Protein AF-B4W309-F1 (afdb_monomer)

Structure (mmCIF, N/CA/C/O backbone):
data_AF-B4W309-F1
#
_entry.id   AF-B4W309-F1
#
loop_
_atom_site.group_PDB
_atom_site.id
_atom_site.type_symbol
_atom_site.label_atom_id
_atom_site.label_alt_id
_atom_site.label_comp_id
_atom_site.label_asym_id
_atom_site.label_entity_id
_atom_site.label_seq_id
_atom_site.pdbx_PDB_ins_code
_atom_site.Cartn_x
_atom_site.Cartn_y
_atom_site.Cartn_z
_atom_site.occupancy
_atom_site.B_iso_or_equiv
_atom_site.auth_seq_id
_atom_site.auth_comp_id
_atom_site.auth_asym_id
_atom_site.auth_atom_id
_atom_site.pdbx_PDB_model_num
ATOM 1 N N . MET A 1 1 ? 7.405 -18.499 -7.113 1.00 80.50 1 MET A N 1
ATOM 2 C CA . MET A 1 1 ? 7.899 -17.265 -7.780 1.00 80.50 1 MET A CA 1
ATOM 3 C C . MET A 1 1 ? 7.033 -16.080 -7.343 1.00 80.50 1 MET A C 1
ATOM 5 O O . MET A 1 1 ? 5.920 -16.321 -6.907 1.00 80.50 1 MET A O 1
ATOM 9 N N . TYR A 1 2 ? 7.504 -14.824 -7.410 1.00 90.94 2 TYR A N 1
ATOM 10 C CA . TYR A 1 2 ? 6.725 -13.646 -6.957 1.00 90.94 2 TYR A CA 1
ATOM 11 C C . TYR A 1 2 ? 5.307 -13.605 -7.559 1.00 90.94 2 TYR A C 1
ATOM 13 O O . TYR A 1 2 ? 4.331 -13.447 -6.841 1.00 90.94 2 TYR A O 1
ATOM 21 N N . SER A 1 3 ? 5.189 -13.874 -8.860 1.00 92.94 3 SER A N 1
ATOM 22 C CA . SER A 1 3 ? 3.918 -13.920 -9.597 1.00 92.94 3 SER A CA 1
ATOM 23 C C . SER A 1 3 ? 2.913 -14.967 -9.102 1.00 92.94 3 SER A C 1
ATOM 25 O O . SER A 1 3 ? 1.733 -14.850 -9.402 1.00 92.94 3 SER A O 1
ATOM 27 N N . GLU A 1 4 ? 3.358 -15.987 -8.368 1.00 95.31 4 GLU A N 1
ATOM 28 C CA . GLU A 1 4 ? 2.501 -17.064 -7.853 1.00 95.31 4 GLU A CA 1
ATOM 29 C C . GLU A 1 4 ? 1.960 -16.753 -6.451 1.00 95.31 4 GLU A C 1
ATOM 31 O O . GLU A 1 4 ? 1.017 -17.397 -5.999 1.00 95.31 4 GLU A O 1
ATOM 36 N N . LEU A 1 5 ? 2.546 -15.778 -5.745 1.00 94.81 5 LEU A N 1
ATOM 37 C CA . LEU A 1 5 ? 2.169 -15.465 -4.366 1.00 94.81 5 LEU A CA 1
ATOM 38 C C . LEU A 1 5 ? 0.695 -15.059 -4.205 1.00 94.81 5 LEU A C 1
ATOM 40 O O . LEU A 1 5 ? 0.107 -15.502 -3.220 1.00 94.81 5 LEU A O 1
ATOM 44 N N . PRO A 1 6 ? 0.060 -14.296 -5.121 1.00 96.19 6 PRO A N 1
ATOM 45 C CA . PRO A 1 6 ? -1.368 -14.001 -5.007 1.00 96.19 6 PRO A CA 1
ATOM 46 C C . PRO A 1 6 ? -2.245 -15.260 -5.019 1.00 96.19 6 PRO A C 1
ATOM 48 O O . PRO A 1 6 ? -3.165 -15.375 -4.210 1.00 96.19 6 PRO A O 1
ATOM 51 N N . GLU A 1 7 ? -1.926 -16.232 -5.877 1.00 96.62 7 GLU A N 1
ATOM 52 C CA . GLU A 1 7 ? -2.657 -17.503 -5.951 1.00 96.62 7 GLU A CA 1
ATOM 53 C C . GLU A 1 7 ? -2.430 -18.355 -4.701 1.00 96.62 7 GLU A C 1
ATOM 55 O O . GLU A 1 7 ? -3.371 -18.924 -4.153 1.00 96.62 7 GLU A O 1
ATOM 60 N N . VAL A 1 8 ? -1.194 -18.401 -4.193 1.00 96.50 8 VAL A N 1
ATOM 61 C CA . VAL A 1 8 ? -0.875 -19.108 -2.942 1.00 96.50 8 VAL A CA 1
ATOM 62 C C . VAL A 1 8 ? -1.594 -18.470 -1.751 1.00 96.50 8 VAL A C 1
ATOM 64 O O . VAL A 1 8 ? -2.136 -19.188 -0.907 1.00 96.50 8 VAL A O 1
ATOM 67 N N . LEU A 1 9 ? -1.638 -17.137 -1.679 1.00 94.56 9 LEU A N 1
ATOM 68 C CA . LEU A 1 9 ? -2.350 -16.403 -0.633 1.00 94.56 9 LEU A CA 1
ATOM 69 C C . LEU A 1 9 ? -3.845 -16.731 -0.662 1.00 94.56 9 LEU A C 1
ATOM 71 O O . LEU A 1 9 ? -4.422 -17.066 0.374 1.00 94.56 9 LEU A O 1
ATOM 75 N N . TRP A 1 10 ? -4.449 -16.720 -1.851 1.00 96.25 10 TRP A N 1
ATOM 76 C CA . TRP A 1 10 ? -5.853 -17.074 -2.021 1.00 96.25 10 TRP A CA 1
ATOM 77 C C . TRP A 1 10 ? -6.132 -18.534 -1.655 1.00 96.25 10 TRP A C 1
ATOM 79 O O . TRP A 1 10 ? -7.050 -18.804 -0.884 1.00 96.25 10 TRP A O 1
ATOM 89 N N . ALA A 1 11 ? -5.321 -19.476 -2.134 1.00 97.50 11 ALA A N 1
ATOM 90 C CA . ALA A 1 11 ? -5.507 -20.897 -1.854 1.00 97.50 11 ALA A CA 1
ATOM 91 C C . ALA A 1 11 ? -5.352 -21.245 -0.362 1.00 97.50 11 ALA A C 1
ATOM 93 O O . ALA A 1 11 ? -5.990 -22.181 0.117 1.00 97.50 11 ALA A O 1
ATOM 94 N N . SER A 1 12 ? -4.512 -20.508 0.372 1.00 96.31 12 SER A N 1
ATOM 95 C CA . SER A 1 12 ? -4.210 -20.787 1.784 1.00 96.31 12 SER A CA 1
ATOM 96 C C . SER A 1 12 ? -5.105 -20.046 2.778 1.00 96.31 12 SER A C 1
ATOM 98 O O . SER A 1 12 ? -5.363 -20.572 3.858 1.00 96.31 12 SER A O 1
ATOM 100 N N . THR A 1 13 ? -5.586 -18.848 2.435 1.00 94.88 13 THR A N 1
ATOM 101 C CA . THR A 1 13 ? -6.342 -17.988 3.367 1.00 94.88 13 THR A CA 1
ATOM 102 C C . THR A 1 13 ? -7.728 -17.598 2.857 1.00 94.88 13 THR A C 1
ATOM 104 O O . THR A 1 13 ? -8.542 -17.079 3.614 1.00 94.88 13 THR A O 1
ATOM 107 N N . GLY A 1 14 ? -8.015 -17.815 1.571 1.00 95.12 14 GLY A N 1
ATOM 108 C CA . GLY A 1 14 ? -9.206 -17.293 0.899 1.00 95.12 14 GLY A CA 1
ATOM 109 C C . GLY A 1 14 ? -9.128 -15.800 0.559 1.00 95.12 14 GLY A C 1
ATOM 110 O O . GLY A 1 14 ? -10.016 -15.294 -0.129 1.00 95.12 14 GLY A O 1
ATOM 111 N N . TYR A 1 15 ? -8.072 -15.097 0.978 1.00 95.12 15 TYR A N 1
ATOM 112 C CA . TYR A 1 15 ? -7.899 -13.670 0.732 1.00 95.12 15 TYR A CA 1
ATOM 113 C C . TYR A 1 15 ? -7.473 -13.385 -0.713 1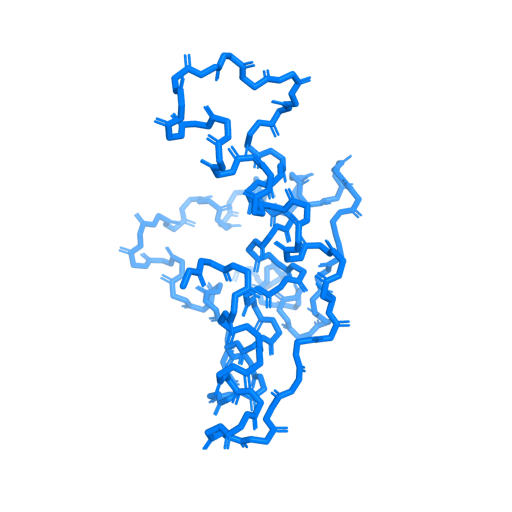.00 95.12 15 TYR A C 1
ATOM 115 O O . TYR A 1 15 ? -6.589 -14.045 -1.259 1.00 95.12 15 TYR A O 1
ATOM 123 N N . ARG A 1 16 ? -8.068 -12.357 -1.326 1.00 96.00 16 ARG A N 1
ATOM 124 C CA . ARG A 1 16 ? -7.680 -11.865 -2.654 1.00 96.00 16 ARG A CA 1
ATOM 125 C C . ARG A 1 16 ? -7.149 -10.446 -2.551 1.00 96.00 16 ARG A C 1
ATOM 127 O O . ARG A 1 16 ? -7.813 -9.577 -1.994 1.00 96.00 16 ARG A O 1
ATOM 134 N N . ILE A 1 17 ? -5.982 -10.210 -3.146 1.00 96.00 17 ILE A N 1
ATOM 135 C CA . ILE A 1 17 ? -5.407 -8.868 -3.255 1.00 96.00 17 ILE A CA 1
ATOM 136 C C . ILE A 1 17 ? -6.353 -7.998 -4.086 1.00 96.00 17 ILE A C 1
ATOM 138 O O . ILE A 1 17 ? -6.625 -8.309 -5.244 1.00 96.00 17 ILE A O 1
ATOM 142 N N . LYS A 1 18 ? -6.847 -6.911 -3.482 1.00 93.88 18 LYS A N 1
ATOM 143 C CA . LYS A 1 18 ? -7.802 -5.981 -4.105 1.00 93.88 18 LYS A CA 1
ATOM 144 C C . LYS A 1 18 ? -7.210 -5.291 -5.344 1.00 93.88 18 LYS A C 1
ATOM 146 O O . LYS A 1 18 ? -7.887 -5.198 -6.361 1.00 93.88 18 LYS A O 1
ATOM 151 N N . GLN A 1 19 ? -5.948 -4.864 -5.265 1.00 95.19 19 GLN A N 1
ATOM 152 C CA . GLN A 1 19 ? -5.220 -4.146 -6.323 1.00 95.19 19 GLN A CA 1
ATOM 153 C C . GLN A 1 19 ? -4.151 -5.053 -6.957 1.00 95.19 19 GLN A C 1
ATOM 155 O O . GLN A 1 19 ? -2.944 -4.866 -6.789 1.00 95.19 19 GLN A O 1
ATOM 160 N N . LEU A 1 20 ? -4.600 -6.136 -7.601 1.00 95.81 20 LEU A N 1
ATOM 161 C CA . LEU A 1 20 ? -3.710 -7.166 -8.155 1.00 95.81 20 LEU A CA 1
ATOM 162 C C . LEU A 1 20 ? -2.844 -6.646 -9.315 1.00 95.81 20 LEU A C 1
ATOM 164 O O . LEU A 1 20 ? -1.709 -7.086 -9.479 1.00 95.81 20 LEU A O 1
ATOM 168 N N . ASP A 1 21 ? -3.361 -5.709 -10.101 1.00 95.12 21 ASP A N 1
ATOM 169 C CA . ASP A 1 21 ? -2.630 -4.994 -11.148 1.00 95.12 21 ASP A CA 1
ATOM 170 C C . ASP A 1 21 ? -1.425 -4.240 -10.566 1.00 95.12 21 ASP A C 1
ATOM 172 O O . ASP A 1 21 ? -0.300 -4.445 -11.020 1.00 95.12 21 ASP A O 1
ATOM 176 N N . LYS A 1 22 ? -1.623 -3.487 -9.477 1.00 95.00 22 LYS A N 1
ATOM 177 C CA . LYS A 1 22 ? -0.549 -2.776 -8.760 1.00 95.00 22 LYS A CA 1
ATOM 178 C C . LYS A 1 22 ? 0.502 -3.728 -8.197 1.00 95.00 22 LYS A C 1
ATOM 180 O O . LYS A 1 22 ? 1.702 -3.464 -8.269 1.00 95.00 22 LYS A O 1
ATOM 185 N N . TYR A 1 23 ? 0.067 -4.882 -7.689 1.00 96.62 23 TYR A N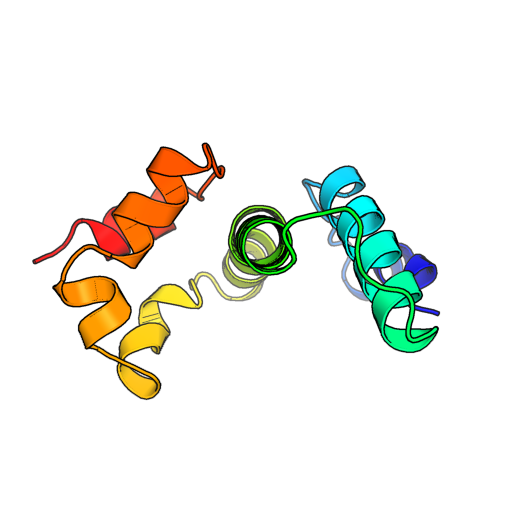 1
ATOM 186 C CA . TYR A 1 23 ? 0.980 -5.944 -7.266 1.00 96.62 23 TYR A CA 1
ATOM 187 C C . TYR A 1 23 ? 1.849 -6.445 -8.434 1.00 96.62 23 TYR A C 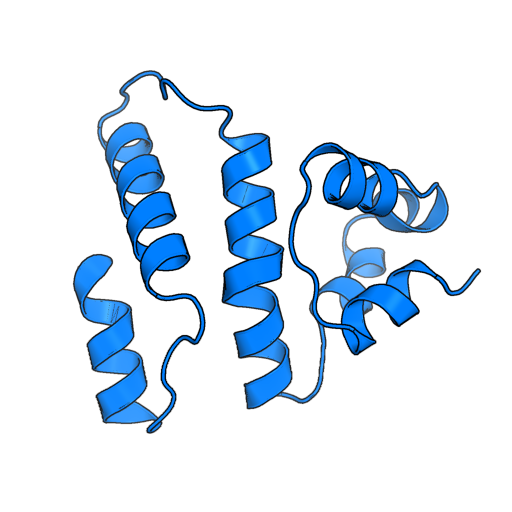1
ATOM 189 O O . TYR A 1 23 ? 3.061 -6.615 -8.298 1.00 96.62 23 TYR A O 1
ATOM 197 N N . GLN A 1 24 ? 1.248 -6.670 -9.604 1.00 94.75 24 GLN A N 1
ATOM 198 C CA . GLN A 1 24 ? 1.967 -7.136 -10.790 1.00 94.75 24 GLN A CA 1
ATOM 199 C C . GLN A 1 24 ? 2.934 -6.078 -11.340 1.00 94.75 24 GLN A C 1
ATOM 201 O O . GLN A 1 24 ? 4.061 -6.433 -11.694 1.00 94.75 24 GLN A O 1
ATOM 206 N N . GLU A 1 25 ? 2.531 -4.805 -11.372 1.00 92.25 25 GLU A N 1
ATOM 207 C CA . GLU A 1 25 ? 3.375 -3.662 -11.754 1.00 92.25 25 GLU A CA 1
ATOM 208 C C . GLU A 1 25 ? 4.638 -3.598 -10.880 1.00 92.25 25 GLU A C 1
ATOM 210 O O . GLU A 1 25 ? 5.758 -3.594 -11.399 1.00 92.25 25 GLU A O 1
ATOM 215 N N . PHE A 1 26 ? 4.488 -3.691 -9.554 1.00 93.88 26 PHE A N 1
ATOM 216 C CA . PHE A 1 26 ? 5.634 -3.727 -8.641 1.00 93.88 26 PHE A CA 1
ATOM 217 C C . PHE A 1 26 ? 6.533 -4.955 -8.865 1.00 93.88 26 PHE A C 1
ATOM 219 O O . PHE A 1 26 ? 7.762 -4.875 -8.779 1.00 93.88 26 PHE A O 1
ATOM 226 N N . GLY A 1 27 ? 5.949 -6.100 -9.228 1.00 92.88 27 GLY A N 1
ATOM 227 C CA . GLY A 1 27 ? 6.700 -7.291 -9.628 1.00 92.88 27 GLY A CA 1
ATOM 228 C C . GLY A 1 27 ? 7.639 -7.055 -10.815 1.00 92.88 27 GLY A C 1
ATOM 229 O O . GLY A 1 27 ? 8.742 -7.609 -10.842 1.00 92.88 27 GLY A O 1
ATOM 230 N N . GLN A 1 28 ? 7.250 -6.210 -11.774 1.00 89.69 28 GLN A N 1
ATOM 231 C CA . GLN A 1 28 ? 8.103 -5.836 -12.906 1.00 89.69 28 GLN A CA 1
ATOM 232 C C . GLN A 1 28 ? 9.292 -4.989 -12.444 1.00 89.69 28 GLN A C 1
ATOM 234 O O . GLN A 1 28 ? 10.432 -5.303 -12.798 1.00 89.69 28 GLN A O 1
ATOM 239 N N . LEU A 1 29 ? 9.051 -3.989 -11.587 1.00 90.31 29 LEU A N 1
ATOM 240 C CA . LEU A 1 29 ? 10.108 -3.180 -10.972 1.00 90.31 29 LEU A CA 1
ATOM 241 C C . LEU A 1 29 ? 11.098 -4.057 -10.192 1.00 90.31 29 LEU A C 1
ATOM 243 O O . LEU A 1 29 ? 12.311 -3.960 -10.391 1.00 90.31 29 LEU A O 1
ATOM 247 N N . ARG A 1 30 ? 10.592 -4.978 -9.360 1.00 90.12 30 ARG A N 1
ATOM 248 C CA . ARG A 1 30 ? 11.415 -5.950 -8.626 1.00 90.12 30 ARG A CA 1
ATOM 249 C C . ARG A 1 30 ? 12.304 -6.755 -9.574 1.00 90.12 30 ARG A C 1
ATOM 251 O O . ARG A 1 30 ? 13.486 -6.946 -9.291 1.00 90.12 30 ARG A O 1
ATOM 258 N N . ASN A 1 31 ? 11.750 -7.246 -10.682 1.00 89.50 31 ASN A N 1
ATOM 259 C CA . ASN A 1 31 ? 12.510 -8.030 -11.653 1.00 89.50 31 ASN A CA 1
ATOM 260 C C . ASN A 1 31 ? 13.630 -7.198 -12.292 1.00 89.50 31 ASN A C 1
ATOM 262 O O . ASN A 1 31 ? 14.749 -7.693 -12.408 1.00 89.50 31 ASN A O 1
ATOM 266 N N . MET A 1 32 ? 13.374 -5.934 -12.639 1.00 87.25 32 MET A N 1
ATOM 267 C CA . MET A 1 32 ? 14.408 -5.035 -13.166 1.00 87.25 32 MET A CA 1
ATOM 268 C C . MET A 1 32 ? 15.560 -4.835 -12.176 1.00 87.25 32 MET A C 1
ATOM 270 O O . MET A 1 32 ? 16.719 -4.973 -12.567 1.00 87.25 32 MET A O 1
ATOM 274 N N . ILE A 1 33 ? 15.247 -4.588 -10.898 1.00 85.19 33 ILE A N 1
ATOM 275 C CA . ILE A 1 33 ? 16.249 -4.428 -9.831 1.00 85.19 33 ILE A CA 1
ATOM 276 C C . ILE A 1 33 ? 17.100 -5.696 -9.690 1.00 85.19 33 ILE A C 1
ATOM 278 O O . ILE A 1 33 ? 18.326 -5.617 -9.659 1.00 85.19 33 ILE A O 1
ATOM 282 N N . VAL A 1 34 ? 16.468 -6.876 -9.649 1.00 82.81 34 VAL A N 1
ATOM 283 C CA . VAL A 1 34 ? 17.170 -8.171 -9.548 1.00 82.81 34 VAL A CA 1
ATOM 284 C C . VAL A 1 34 ? 18.092 -8.414 -10.745 1.00 82.81 34 VAL A C 1
ATOM 286 O O . VAL A 1 34 ? 19.162 -9.000 -10.591 1.00 82.81 34 VAL A O 1
ATOM 289 N N . HIS A 1 35 ? 17.703 -7.948 -11.930 1.00 84.12 35 HIS A N 1
ATOM 290 C CA . HIS A 1 35 ? 18.520 -8.028 -13.138 1.00 84.12 35 HIS A CA 1
ATOM 291 C C . HIS A 1 35 ? 19.504 -6.855 -13.299 1.00 84.12 35 HIS A C 1
ATOM 293 O O . HIS A 1 35 ? 20.103 -6.722 -14.364 1.00 84.12 35 HIS A O 1
ATOM 299 N N . PHE A 1 36 ? 19.697 -6.032 -12.258 1.00 81.81 36 PHE A N 1
ATOM 300 C CA . PHE A 1 36 ? 20.582 -4.859 -12.251 1.00 81.81 36 PHE A CA 1
ATOM 301 C C . PHE A 1 36 ? 20.336 -3.890 -13.420 1.00 81.81 36 PHE A C 1
ATOM 303 O O . PHE A 1 36 ? 21.245 -3.194 -13.874 1.00 81.81 36 PHE A O 1
ATOM 310 N N . ALA A 1 37 ? 19.100 -3.835 -13.915 1.00 80.00 37 ALA A N 1
ATOM 311 C CA . ALA A 1 37 ? 18.691 -2.854 -14.905 1.00 80.00 37 ALA A CA 1
ATOM 312 C C . ALA A 1 37 ? 18.372 -1.531 -14.202 1.00 80.00 37 ALA A C 1
ATOM 314 O O . ALA A 1 37 ? 17.728 -1.525 -13.151 1.00 80.00 37 ALA A O 1
ATOM 315 N N . ALA A 1 38 ? 18.787 -0.406 -14.791 1.00 76.06 38 ALA A N 1
ATOM 316 C CA . ALA A 1 38 ? 18.344 0.900 -14.320 1.00 76.06 38 ALA A CA 1
ATOM 317 C C . ALA A 1 38 ? 16.814 0.982 -14.487 1.00 76.06 38 ALA A C 1
ATOM 319 O O . ALA A 1 38 ? 16.327 0.824 -15.614 1.00 76.06 38 ALA A O 1
ATOM 320 N N . PRO A 1 39 ? 16.042 1.174 -13.403 1.00 72.50 39 PRO A N 1
ATOM 321 C CA . PRO A 1 39 ? 14.602 1.314 -13.521 1.00 72.50 39 PRO A CA 1
ATOM 322 C C . PRO A 1 39 ? 14.285 2.555 -14.358 1.00 72.50 39 PRO A C 1
ATOM 324 O O . PRO A 1 39 ? 14.834 3.630 -14.132 1.00 72.50 39 PRO A O 1
ATOM 327 N N . ALA A 1 40 ? 13.394 2.402 -15.338 1.00 74.62 40 ALA A N 1
ATOM 328 C CA . ALA A 1 40 ? 12.890 3.518 -16.143 1.00 74.62 40 ALA A CA 1
ATOM 329 C C . ALA A 1 40 ? 11.836 4.354 -15.388 1.00 74.62 40 ALA A C 1
ATOM 331 O O . ALA A 1 40 ? 11.300 5.318 -15.929 1.00 74.62 40 ALA A O 1
ATOM 332 N N . PHE A 1 41 ? 11.526 3.956 -14.155 1.00 76.62 41 PHE A N 1
ATOM 333 C CA . PHE A 1 41 ? 10.478 4.497 -13.302 1.00 76.62 41 PHE A CA 1
ATOM 334 C C . PHE A 1 41 ? 11.103 4.997 -12.002 1.00 76.62 41 PHE A C 1
ATOM 336 O O . PHE A 1 41 ? 12.142 4.487 -11.573 1.00 76.62 41 PHE A O 1
ATOM 343 N N . ASP A 1 42 ? 10.449 5.954 -11.348 1.00 87.81 42 ASP A N 1
ATOM 344 C CA . ASP A 1 42 ? 10.836 6.343 -9.998 1.00 87.81 42 ASP A CA 1
ATOM 345 C C . ASP A 1 42 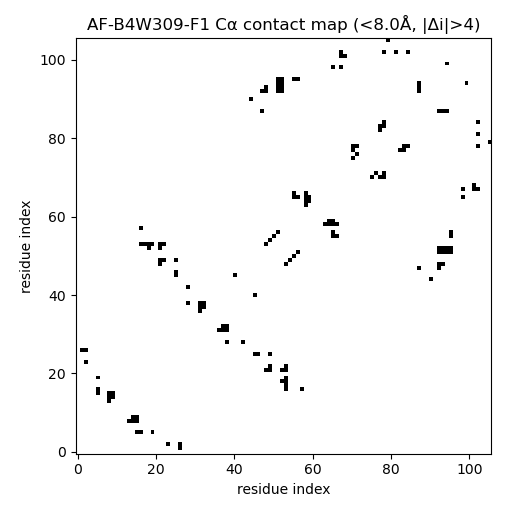? 10.488 5.221 -9.013 1.00 87.81 42 ASP A C 1
ATOM 347 O O . ASP A 1 42 ? 9.333 5.022 -8.633 1.00 87.81 42 ASP A O 1
ATOM 351 N N . ALA A 1 43 ? 11.515 4.481 -8.597 1.00 87.94 43 ALA A N 1
ATOM 352 C CA . ALA A 1 43 ? 11.376 3.374 -7.663 1.00 87.94 43 ALA A CA 1
ATOM 353 C C . ALA A 1 43 ? 10.777 3.813 -6.318 1.00 87.94 43 ALA A C 1
ATOM 355 O O . ALA A 1 43 ? 10.118 3.005 -5.666 1.00 87.94 43 ALA A O 1
ATOM 356 N N . SER A 1 44 ? 10.978 5.070 -5.912 1.00 89.19 44 SER A N 1
ATOM 357 C CA . SER A 1 44 ? 10.455 5.600 -4.649 1.00 89.19 44 SER A CA 1
ATOM 358 C C . SER A 1 44 ? 8.933 5.696 -4.710 1.00 89.19 44 SER A C 1
ATOM 360 O O . SER A 1 44 ? 8.246 5.108 -3.874 1.00 89.19 44 SER A O 1
ATOM 362 N N . THR A 1 45 ? 8.412 6.343 -5.757 1.00 92.06 45 THR A N 1
ATOM 363 C CA . THR A 1 45 ? 6.971 6.448 -6.020 1.00 92.06 45 THR A CA 1
ATOM 364 C C . THR A 1 45 ? 6.307 5.077 -6.142 1.00 92.06 45 THR A C 1
ATOM 366 O O . THR A 1 45 ? 5.289 4.812 -5.506 1.00 92.06 45 THR A O 1
ATOM 369 N N . GLU A 1 46 ? 6.893 4.162 -6.916 1.00 93.00 46 GLU A N 1
ATOM 370 C CA . GLU A 1 46 ? 6.315 2.824 -7.108 1.00 93.00 46 GLU A CA 1
ATOM 371 C C . GLU A 1 46 ? 6.348 1.974 -5.830 1.00 93.00 46 GLU A C 1
ATOM 373 O O . GLU A 1 46 ? 5.442 1.177 -5.579 1.00 93.00 46 GLU A O 1
ATOM 378 N N . THR A 1 47 ? 7.352 2.176 -4.975 1.00 92.44 47 THR A N 1
ATOM 379 C CA . THR A 1 47 ? 7.404 1.531 -3.658 1.00 92.44 47 THR A CA 1
ATOM 380 C C . THR A 1 47 ? 6.327 2.079 -2.727 1.00 92.44 47 THR A C 1
ATOM 382 O O . THR A 1 47 ? 5.669 1.291 -2.048 1.00 92.44 47 THR A O 1
ATOM 385 N N . LEU A 1 48 ? 6.099 3.397 -2.717 1.00 93.81 48 LEU A N 1
ATOM 386 C CA . LEU A 1 48 ? 5.029 4.007 -1.923 1.00 93.81 48 LEU A CA 1
ATOM 387 C C . LEU A 1 48 ? 3.646 3.543 -2.389 1.00 93.81 48 LEU A C 1
ATOM 389 O O . LEU A 1 48 ? 2.840 3.135 -1.554 1.00 93.81 48 LEU A O 1
ATOM 393 N N . LYS A 1 49 ? 3.389 3.508 -3.703 1.00 95.56 49 LYS A N 1
ATOM 394 C CA . LYS A 1 49 ? 2.149 2.938 -4.256 1.00 95.56 49 LYS A CA 1
ATOM 395 C C . LYS A 1 49 ? 1.949 1.510 -3.779 1.00 95.56 49 LYS A C 1
ATOM 397 O O . LYS A 1 49 ? 0.913 1.191 -3.214 1.00 95.56 49 LYS A O 1
ATOM 402 N N . PHE A 1 50 ? 2.956 0.652 -3.934 1.00 96.25 50 PHE A N 1
ATOM 403 C CA . PHE A 1 50 ? 2.848 -0.733 -3.486 1.00 96.25 50 PHE A CA 1
ATOM 404 C C . PHE A 1 50 ? 2.577 -0.840 -1.977 1.00 96.25 50 PHE A C 1
ATOM 406 O O . PHE A 1 50 ? 1.725 -1.624 -1.556 1.00 96.25 50 PHE A O 1
ATOM 413 N N . ALA A 1 51 ? 3.250 -0.031 -1.157 1.00 95.12 51 ALA A N 1
ATOM 414 C CA . ALA A 1 51 ? 3.030 -0.017 0.282 1.00 95.12 51 ALA A CA 1
ATOM 415 C C . ALA A 1 51 ? 1.577 0.345 0.632 1.00 95.12 51 ALA A C 1
ATOM 417 O O . ALA A 1 51 ? 0.916 -0.420 1.328 1.00 95.12 51 ALA A O 1
ATOM 418 N N . PHE A 1 52 ? 1.047 1.456 0.122 1.00 95.81 52 PHE A N 1
ATOM 419 C CA . PHE A 1 52 ? -0.259 1.972 0.553 1.00 95.81 52 PHE A CA 1
ATOM 420 C C . PHE A 1 52 ? -1.459 1.408 -0.213 1.00 95.81 52 PHE A C 1
ATOM 422 O O . PHE A 1 52 ? -2.541 1.280 0.355 1.00 95.81 52 PHE A O 1
ATOM 429 N N . GLU A 1 53 ? -1.282 1.021 -1.474 1.00 96.69 53 GLU A N 1
ATOM 430 C CA . GLU A 1 53 ? -2.366 0.505 -2.316 1.00 96.69 53 GLU A CA 1
ATOM 431 C C . GLU A 1 53 ? -2.482 -1.023 -2.240 1.00 96.69 53 GLU A C 1
ATOM 433 O O . GLU A 1 53 ? -3.565 -1.585 -2.429 1.00 96.69 53 GLU A O 1
ATOM 438 N N . VAL A 1 54 ? -1.385 -1.720 -1.926 1.00 96.62 54 VAL A N 1
ATOM 439 C CA . VAL A 1 54 ? -1.361 -3.187 -1.888 1.00 96.62 54 VAL A CA 1
ATOM 440 C C . VAL A 1 54 ? -1.138 -3.719 -0.481 1.00 96.62 54 VAL A C 1
ATOM 442 O O . VAL A 1 54 ? -1.945 -4.523 -0.022 1.00 96.62 54 VAL A O 1
ATOM 445 N N . LEU A 1 55 ? -0.070 -3.307 0.208 1.00 95.56 55 LEU A N 1
ATOM 446 C CA . LEU A 1 55 ? 0.278 -3.897 1.504 1.00 95.56 55 LEU A CA 1
ATOM 447 C C . LEU A 1 55 ? -0.617 -3.409 2.642 1.00 95.56 55 LEU A C 1
ATOM 449 O O . LEU A 1 55 ? -1.111 -4.242 3.395 1.00 95.56 55 LEU A O 1
ATOM 453 N N . ASP A 1 56 ? -0.856 -2.103 2.761 1.00 95.75 56 ASP A N 1
ATOM 454 C CA . ASP A 1 56 ? -1.650 -1.546 3.864 1.00 95.75 56 ASP A CA 1
ATOM 455 C C . ASP A 1 56 ? -3.062 -2.150 3.927 1.00 95.75 56 ASP A C 1
ATOM 457 O O . ASP A 1 56 ? -3.462 -2.606 4.999 1.00 95.75 56 ASP A O 1
ATOM 461 N N . PRO A 1 57 ? -3.796 -2.293 2.801 1.00 95.19 57 PRO A N 1
ATOM 462 C CA . PRO A 1 57 ? -5.101 -2.941 2.823 1.00 95.19 57 PRO A CA 1
ATOM 463 C C . PRO A 1 57 ? -5.032 -4.409 3.246 1.00 95.19 57 PRO A C 1
ATOM 465 O O . PRO A 1 57 ? -5.936 -4.874 3.929 1.00 95.19 57 PRO A O 1
ATOM 468 N N . ILE A 1 58 ? -3.968 -5.138 2.879 1.00 94.56 58 ILE A N 1
ATOM 469 C CA . ILE A 1 58 ? -3.770 -6.524 3.332 1.00 94.56 58 ILE A CA 1
ATOM 470 C C . ILE A 1 58 ? -3.559 -6.553 4.843 1.00 94.56 58 ILE A C 1
ATOM 472 O O . ILE A 1 58 ? -4.185 -7.360 5.526 1.00 94.56 58 ILE A O 1
ATOM 476 N N . VAL A 1 59 ? -2.685 -5.686 5.365 1.00 94.38 59 VAL A N 1
ATOM 477 C CA . VAL A 1 59 ? -2.400 -5.634 6.803 1.00 94.38 59 VAL A CA 1
ATOM 478 C C . VAL A 1 59 ? -3.681 -5.331 7.575 1.00 94.38 59 VAL A C 1
ATOM 480 O O . VAL A 1 59 ? -4.022 -6.042 8.519 1.00 94.38 59 VAL A O 1
ATOM 483 N N . ARG A 1 60 ? -4.453 -4.355 7.102 1.00 94.19 60 ARG A N 1
ATOM 484 C CA . ARG A 1 60 ? -5.707 -3.962 7.734 1.00 94.19 60 ARG A CA 1
ATOM 485 C C . ARG A 1 60 ? -6.782 -5.035 7.645 1.00 94.19 60 ARG A C 1
ATOM 487 O O . ARG A 1 60 ? -7.434 -5.313 8.643 1.00 94.19 60 ARG A O 1
ATOM 494 N N . ASP A 1 61 ? -6.948 -5.683 6.497 1.00 93.19 61 ASP A N 1
ATOM 495 C CA . ASP A 1 61 ? -7.951 -6.740 6.344 1.00 93.19 61 ASP A CA 1
ATOM 496 C C . ASP A 1 61 ? -7.626 -7.988 7.193 1.00 93.19 61 ASP A C 1
ATOM 498 O O . ASP A 1 61 ? -8.541 -8.697 7.611 1.00 93.19 61 ASP A O 1
ATOM 502 N N . VAL A 1 62 ? -6.341 -8.274 7.445 1.00 92.75 62 VAL A N 1
ATOM 503 C CA . VAL A 1 62 ? -5.900 -9.464 8.198 1.00 92.75 62 VAL A CA 1
ATOM 504 C C . VAL A 1 62 ? -5.793 -9.202 9.702 1.00 92.75 62 VAL A C 1
ATOM 506 O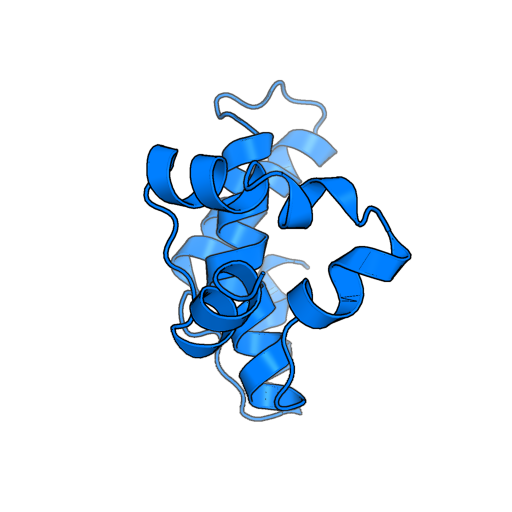 O . VAL A 1 62 ? -6.204 -10.053 10.491 1.00 92.75 62 VAL A O 1
ATOM 509 N N . TRP A 1 63 ? -5.247 -8.053 10.109 1.00 93.50 63 TRP A N 1
ATOM 510 C CA . TRP A 1 63 ? -4.962 -7.735 11.515 1.00 93.50 63 TRP A CA 1
ATOM 511 C C . TRP A 1 63 ? -5.831 -6.616 12.096 1.00 93.50 63 TRP A C 1
ATOM 513 O O . TRP A 1 63 ? -5.891 -6.476 13.312 1.00 93.50 63 TRP A O 1
ATOM 523 N N . GLY A 1 64 ? -6.546 -5.852 11.268 1.00 94.44 64 GLY A N 1
ATOM 524 C CA . GLY A 1 64 ? -7.316 -4.684 11.715 1.00 94.44 64 GLY A CA 1
ATOM 525 C C . GLY A 1 64 ? -6.467 -3.434 11.967 1.00 94.44 64 GLY A C 1
ATOM 526 O O . GLY A 1 64 ? -6.981 -2.455 12.500 1.00 94.44 64 GLY A O 1
ATOM 527 N N . GLU A 1 65 ? -5.195 -3.459 11.571 1.00 94.38 65 GLU A N 1
ATOM 528 C CA . GLU A 1 65 ? -4.177 -2.443 11.868 1.00 94.38 65 GLU A CA 1
ATOM 529 C C . GLU A 1 65 ? -3.593 -1.854 10.575 1.00 94.38 65 GLU A C 1
ATOM 531 O O . GLU A 1 65 ? -3.737 -2.423 9.493 1.00 94.38 65 GLU A O 1
ATOM 536 N N . SER A 1 66 ? -2.903 -0.719 10.669 1.00 93.00 66 SER A N 1
ATOM 537 C CA . SER A 1 66 ? -2.073 -0.199 9.573 1.00 93.00 66 SER A CA 1
ATOM 538 C C . SER A 1 66 ? -0.616 -0.165 9.985 1.00 93.00 66 SER A C 1
ATOM 540 O O . SER A 1 66 ? -0.286 0.183 11.115 1.00 93.00 66 SER A O 1
ATOM 542 N N . PHE A 1 67 ? 0.292 -0.417 9.040 1.00 89.25 67 PHE A N 1
ATOM 543 C CA . PHE A 1 67 ? 1.718 -0.245 9.324 1.00 89.25 67 PHE A CA 1
ATOM 544 C C . PHE A 1 67 ? 2.083 1.208 9.685 1.00 89.25 67 PHE A C 1
ATOM 546 O O . PHE A 1 67 ? 3.123 1.435 10.298 1.00 89.25 67 PHE A O 1
ATOM 553 N N . VAL A 1 68 ? 1.233 2.188 9.350 1.00 89.75 68 VAL A N 1
ATOM 554 C CA . VAL A 1 68 ? 1.381 3.599 9.745 1.00 89.75 68 VAL A CA 1
ATOM 555 C C . VAL A 1 68 ? 1.345 3.763 11.265 1.00 89.75 68 VAL A C 1
ATOM 557 O O . VAL A 1 68 ? 2.077 4.594 11.799 1.00 89.75 68 VAL A O 1
ATOM 560 N N . GLU A 1 69 ? 0.581 2.929 11.974 1.00 89.25 69 GLU A N 1
ATOM 561 C CA . GLU A 1 69 ? 0.508 2.918 13.446 1.00 89.25 69 GLU A CA 1
ATOM 562 C C . GLU A 1 69 ? 1.862 2.573 14.081 1.00 89.25 69 GLU A C 1
ATOM 564 O O . GLU A 1 69 ? 2.140 2.951 15.216 1.00 89.25 69 GLU A O 1
ATOM 569 N N . TYR A 1 70 ? 2.733 1.906 13.319 1.00 87.88 70 TYR A N 1
ATOM 570 C CA . TYR A 1 70 ? 4.066 1.488 13.740 1.00 87.88 70 TYR A CA 1
ATOM 571 C C . TYR A 1 70 ? 5.188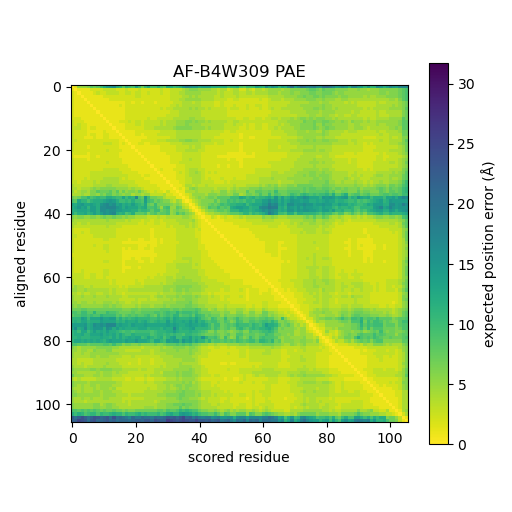 2.375 13.186 1.00 87.88 70 TYR A C 1
ATOM 573 O O . TYR A 1 70 ? 6.365 2.071 13.369 1.00 87.88 70 TYR A O 1
ATOM 581 N N . SER A 1 71 ? 4.860 3.462 12.494 1.00 83.31 71 SER A N 1
ATOM 582 C CA . SER A 1 71 ? 5.850 4.363 11.887 1.00 83.31 71 SER A 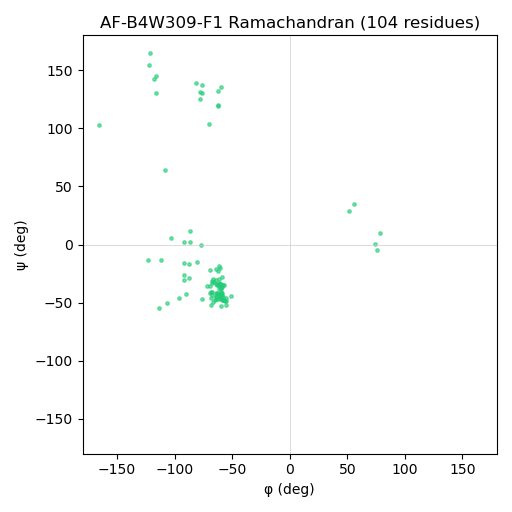CA 1
ATOM 583 C C . SER A 1 71 ? 6.817 4.979 12.902 1.00 83.31 71 SER A C 1
ATOM 585 O O . SER A 1 71 ? 8.010 5.076 12.622 1.00 83.31 71 SER A O 1
ATOM 587 N N . SER A 1 72 ? 6.338 5.299 14.106 1.00 79.56 72 SER A N 1
ATOM 588 C CA . SER A 1 72 ? 7.127 5.898 15.189 1.00 79.56 72 SER A CA 1
ATOM 589 C C . SER A 1 72 ? 8.251 4.995 15.705 1.00 79.56 72 SER A C 1
ATOM 591 O O . SER A 1 72 ? 9.230 5.491 16.256 1.00 79.56 72 SER A O 1
ATOM 593 N N . TYR A 1 73 ? 8.166 3.676 15.490 1.00 83.75 73 TYR A N 1
ATOM 594 C CA . TYR A 1 73 ? 9.267 2.756 15.794 1.00 83.75 73 TYR A CA 1
ATOM 595 C C . TYR A 1 73 ? 10.464 2.928 14.853 1.00 83.75 73 TYR A C 1
ATOM 597 O O . TYR A 1 73 ? 11.573 2.518 15.198 1.00 83.75 73 TYR A O 1
ATOM 605 N N . TRP A 1 74 ? 10.241 3.495 13.667 1.00 76.56 74 TRP A N 1
ATOM 606 C CA . TRP A 1 74 ? 11.246 3.635 12.617 1.00 76.56 74 TRP A CA 1
ATOM 607 C C . TRP A 1 74 ? 11.710 5.077 12.487 1.00 76.56 74 TRP A C 1
ATOM 609 O O . TRP A 1 74 ? 12.913 5.327 12.484 1.00 76.56 74 TRP A O 1
ATOM 619 N N . ASP A 1 75 ? 10.757 6.002 12.382 1.00 77.38 75 ASP A N 1
ATOM 620 C CA . ASP A 1 75 ? 11.013 7.428 12.237 1.00 77.38 75 ASP A CA 1
ATOM 621 C C . ASP A 1 75 ? 9.726 8.228 12.500 1.00 77.38 75 ASP A C 1
ATOM 623 O O . ASP A 1 75 ? 8.824 8.298 11.662 1.00 77.38 75 ASP A O 1
ATOM 627 N N . GLU A 1 76 ? 9.638 8.830 13.686 1.00 71.44 76 GLU A N 1
ATOM 628 C CA . GLU A 1 76 ? 8.504 9.667 14.096 1.00 71.44 76 GLU A CA 1
ATOM 629 C C . GLU A 1 76 ? 8.338 10.897 13.180 1.00 71.44 76 GLU A C 1
ATOM 631 O O . GLU A 1 76 ? 7.212 11.323 12.912 1.00 71.44 76 GLU A O 1
ATOM 636 N N . VAL A 1 77 ? 9.447 11.394 12.611 1.00 74.88 77 VAL A N 1
ATOM 637 C CA . VAL A 1 77 ? 9.499 12.618 11.795 1.00 74.88 77 VAL A CA 1
ATOM 638 C C . VAL A 1 77 ? 8.755 12.449 10.472 1.00 74.88 77 VAL A C 1
ATOM 640 O O . VAL A 1 77 ? 8.127 13.385 9.977 1.00 74.88 77 VAL A O 1
ATOM 643 N N . ILE A 1 78 ? 8.771 11.238 9.903 1.00 74.12 78 ILE A N 1
ATOM 644 C CA . ILE A 1 78 ? 8.144 10.950 8.604 1.00 74.12 78 ILE A CA 1
ATOM 645 C C . ILE A 1 78 ? 6.639 11.253 8.624 1.00 74.12 78 ILE A C 1
ATOM 647 O O . ILE A 1 78 ? 6.086 11.688 7.607 1.00 74.12 78 ILE A O 1
ATOM 651 N N . ILE A 1 79 ? 5.984 11.044 9.771 1.00 77.56 79 ILE A N 1
ATOM 652 C CA . ILE A 1 79 ? 4.556 11.324 9.946 1.00 77.56 79 ILE A CA 1
ATOM 653 C C . ILE A 1 79 ? 4.329 12.693 10.579 1.00 77.56 79 ILE A C 1
ATOM 655 O O . ILE A 1 79 ? 3.492 13.440 10.069 1.00 77.56 79 ILE A O 1
ATOM 659 N N . SER A 1 80 ? 5.069 13.041 11.640 1.00 75.19 80 SER A N 1
ATOM 660 C CA . SER A 1 80 ? 4.827 14.275 12.402 1.00 75.19 80 SER A CA 1
ATOM 661 C C . SER A 1 80 ? 4.970 15.534 11.554 1.00 75.19 80 SER A C 1
ATOM 663 O O . SER A 1 80 ? 4.194 16.476 11.704 1.00 75.19 80 SER A O 1
ATOM 665 N N . ASP A 1 81 ? 5.924 15.541 10.622 1.00 80.44 81 ASP A N 1
ATOM 666 C CA . ASP A 1 81 ? 6.221 16.718 9.804 1.00 80.44 81 ASP A CA 1
ATOM 667 C C . ASP A 1 81 ? 5.331 16.791 8.551 1.00 80.44 81 ASP A C 1
ATOM 669 O O . ASP A 1 81 ? 5.475 17.691 7.726 1.00 80.44 81 ASP A O 1
ATOM 673 N N . GLY A 1 82 ? 4.402 15.841 8.382 1.00 83.00 82 GLY A N 1
ATOM 674 C CA . GLY A 1 82 ? 3.474 15.789 7.252 1.00 83.00 82 GLY A CA 1
ATOM 675 C C . GLY A 1 82 ? 4.104 15.356 5.925 1.00 83.00 82 GLY A C 1
ATOM 676 O O . GLY A 1 82 ? 3.385 15.237 4.933 1.00 83.00 82 GLY A O 1
ATOM 677 N N . TYR A 1 83 ? 5.410 15.064 5.900 1.00 85.62 83 TYR A N 1
ATOM 678 C CA . TYR A 1 83 ? 6.148 14.692 4.690 1.00 85.62 83 TYR A CA 1
ATOM 679 C C . TYR A 1 83 ? 5.527 13.489 3.971 1.00 85.62 83 TYR A C 1
ATOM 681 O O . TYR A 1 83 ? 5.277 13.543 2.768 1.00 85.62 83 TYR A O 1
ATOM 689 N N . LEU A 1 84 ? 5.227 12.408 4.701 1.00 87.56 84 LEU A N 1
ATOM 690 C CA . LEU A 1 84 ? 4.595 11.225 4.117 1.00 87.56 84 LEU A CA 1
ATOM 691 C C . LEU A 1 84 ? 3.249 11.562 3.468 1.00 87.56 84 LEU A C 1
ATOM 693 O O . LEU A 1 84 ? 2.973 11.115 2.357 1.00 87.56 84 LEU A O 1
ATOM 697 N N . ARG A 1 85 ? 2.429 12.382 4.135 1.00 89.19 85 ARG A N 1
ATOM 698 C CA . ARG A 1 85 ? 1.130 12.804 3.604 1.00 89.19 85 ARG A CA 1
ATOM 699 C C . ARG A 1 85 ? 1.301 13.599 2.309 1.00 89.19 85 ARG A C 1
ATOM 701 O O . ARG A 1 85 ? 0.646 13.287 1.320 1.00 89.19 85 ARG A O 1
ATOM 708 N N . GLU A 1 86 ? 2.222 14.561 2.295 1.00 90.50 86 GLU A N 1
ATOM 709 C CA . GLU A 1 86 ? 2.531 15.365 1.108 1.00 90.50 86 GLU A CA 1
ATOM 710 C C . GLU A 1 86 ? 2.979 14.487 -0.071 1.00 90.50 86 GLU A C 1
ATOM 712 O O . GLU A 1 86 ? 2.546 14.707 -1.205 1.00 90.50 86 GLU A O 1
ATOM 717 N N . GLN A 1 87 ? 3.806 13.464 0.178 1.00 91.56 87 GLN A N 1
ATOM 718 C CA . GLN A 1 87 ? 4.235 12.529 -0.867 1.00 91.56 87 GLN A CA 1
ATOM 719 C C . GLN A 1 87 ? 3.065 11.719 -1.433 1.00 91.56 87 GLN A C 1
ATOM 721 O O . GLN A 1 87 ? 2.944 11.598 -2.653 1.00 91.56 87 GLN A O 1
ATOM 726 N N . LEU A 1 88 ? 2.184 11.205 -0.570 1.00 92.94 88 LEU A N 1
ATOM 727 C CA . LEU A 1 88 ? 1.009 10.437 -0.989 1.00 92.94 88 LEU A CA 1
ATOM 728 C C . LEU A 1 88 ? 0.053 11.292 -1.832 1.00 92.94 88 LEU A C 1
ATOM 730 O O . LEU A 1 88 ? -0.408 10.843 -2.882 1.00 92.94 88 LEU A O 1
ATOM 734 N N . GLU A 1 89 ? -0.181 12.541 -1.428 1.00 92.94 89 GLU A N 1
ATOM 735 C CA . GLU A 1 89 ? -1.023 13.490 -2.163 1.00 92.94 89 GLU A CA 1
ATOM 736 C C . GLU A 1 89 ? -0.404 13.886 -3.511 1.00 92.94 89 GLU A C 1
ATOM 738 O O . GLU A 1 89 ? -1.057 13.779 -4.552 1.00 92.94 89 GLU A O 1
ATOM 743 N N . THR A 1 90 ? 0.875 14.277 -3.519 1.00 94.12 90 THR A N 1
ATOM 744 C CA . THR A 1 90 ? 1.599 14.708 -4.730 1.00 94.12 90 THR A CA 1
ATOM 745 C C . THR A 1 90 ? 1.627 13.613 -5.792 1.00 94.12 90 THR A C 1
ATOM 747 O O . THR A 1 90 ? 1.515 13.886 -6.988 1.00 94.12 90 THR A O 1
ATOM 750 N N . GLN A 1 91 ? 1.749 12.358 -5.361 1.00 93.31 91 GLN A N 1
ATOM 751 C CA . GLN A 1 91 ? 1.824 11.194 -6.239 1.00 93.31 91 GLN A CA 1
ATOM 752 C C . GLN A 1 91 ? 0.446 10.569 -6.525 1.00 93.31 91 GLN A C 1
ATOM 754 O O . GLN A 1 91 ? 0.368 9.579 -7.253 1.00 93.31 91 GLN A O 1
ATOM 759 N N . SER A 1 92 ? -0.642 11.159 -6.003 1.00 93.81 92 SER A N 1
ATOM 760 C CA . SER A 1 92 ? -2.028 10.683 -6.156 1.00 93.81 92 SER A CA 1
ATOM 761 C C . SER A 1 92 ? -2.242 9.230 -5.701 1.00 93.81 92 SER A C 1
ATOM 763 O O . SER A 1 92 ? -3.038 8.493 -6.293 1.00 93.81 92 SER A O 1
ATOM 765 N N . ILE A 1 93 ? -1.525 8.822 -4.652 1.00 94.88 93 ILE A N 1
ATOM 766 C CA . ILE A 1 93 ? -1.541 7.456 -4.121 1.00 94.88 93 ILE A CA 1
ATOM 767 C C . ILE A 1 93 ? -2.824 7.231 -3.332 1.00 94.88 93 ILE A C 1
ATOM 769 O O . ILE A 1 93 ? -3.194 8.030 -2.471 1.00 94.88 93 ILE A O 1
ATOM 773 N N . GLN A 1 94 ? -3.510 6.128 -3.624 1.00 93.12 94 GLN A N 1
ATOM 774 C CA . GLN A 1 94 ? -4.740 5.779 -2.922 1.00 93.12 94 GLN A CA 1
ATOM 775 C C . GLN A 1 94 ? -4.412 5.186 -1.552 1.00 93.12 94 GLN A C 1
ATOM 777 O O . GLN A 1 94 ? -3.685 4.202 -1.434 1.00 93.12 94 GLN A O 1
ATOM 782 N N . VAL A 1 95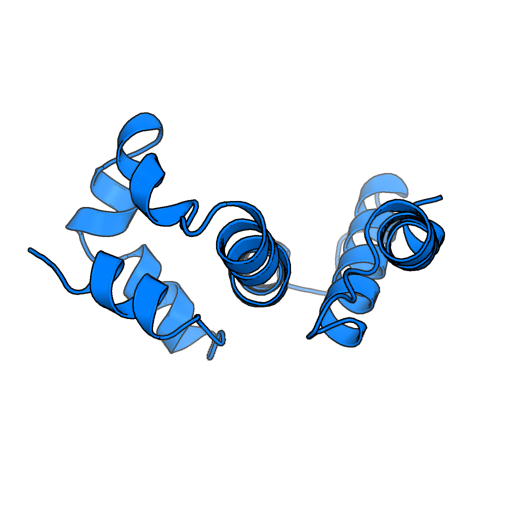 ? -4.984 5.770 -0.502 1.00 93.44 95 VAL A N 1
ATOM 783 C CA . VAL A 1 95 ? -4.776 5.331 0.880 1.00 93.44 95 VAL A CA 1
ATOM 784 C C . VAL A 1 95 ? -6.103 4.874 1.462 1.00 93.44 95 VAL A C 1
ATOM 786 O O . VAL A 1 95 ? -7.154 5.459 1.194 1.00 93.44 95 VAL A O 1
ATOM 789 N N . HIS A 1 96 ? -6.072 3.822 2.279 1.00 92.38 96 HIS A N 1
ATOM 790 C CA . HIS A 1 96 ? -7.265 3.393 2.993 1.00 92.38 96 HIS A CA 1
ATOM 791 C C . HIS A 1 96 ? -7.785 4.527 3.908 1.00 92.38 96 HIS A C 1
ATOM 793 O O . HIS A 1 96 ? -6.986 5.112 4.642 1.00 92.38 96 HIS A O 1
ATOM 799 N N . PRO A 1 97 ? -9.102 4.823 3.953 1.00 90.88 97 PRO A N 1
ATOM 800 C CA . PRO A 1 97 ? -9.627 5.975 4.698 1.00 90.88 97 PRO A CA 1
ATOM 801 C C . PRO A 1 97 ? -9.274 5.984 6.189 1.00 90.88 97 PRO A C 1
ATOM 803 O O . PRO A 1 97 ? -9.072 7.037 6.783 1.00 90.88 97 PRO A O 1
ATOM 806 N N . GLU A 1 98 ? -9.203 4.812 6.820 1.00 90.31 98 GLU A N 1
ATOM 807 C CA . GLU A 1 98 ? -8.784 4.713 8.225 1.00 90.31 98 GLU A CA 1
ATOM 808 C C . GLU A 1 98 ? -7.294 4.987 8.407 1.00 90.31 98 GLU A C 1
ATOM 810 O O . GLU A 1 98 ? -6.908 5.630 9.375 1.00 90.31 98 GLU A O 1
ATOM 815 N N . THR A 1 99 ? -6.470 4.564 7.451 1.00 91.00 99 THR A N 1
ATOM 816 C CA . THR A 1 99 ? -5.033 4.837 7.457 1.00 91.00 99 THR A CA 1
ATOM 817 C C . THR A 1 99 ? -4.756 6.319 7.213 1.00 91.00 99 THR A C 1
ATOM 819 O O . THR A 1 99 ? -3.880 6.896 7.849 1.00 91.00 99 THR A O 1
ATOM 822 N N . GLN A 1 100 ? -5.558 6.974 6.372 1.00 90.06 100 GLN A N 1
ATOM 823 C CA . GLN A 1 100 ? -5.481 8.418 6.161 1.00 90.06 100 GLN A CA 1
ATOM 824 C C . GLN A 1 100 ? -5.721 9.206 7.458 1.00 90.06 100 GLN A C 1
ATOM 826 O O . GLN A 1 100 ? -4.950 10.110 7.769 1.00 90.06 100 GLN A O 1
ATOM 831 N N . LYS A 1 101 ? -6.708 8.805 8.272 1.00 89.06 101 LYS A N 1
ATOM 832 C CA . LYS A 1 101 ? -6.992 9.446 9.571 1.00 89.06 101 LYS A CA 1
ATOM 833 C C . LYS A 1 101 ? -5.822 9.375 10.551 1.00 89.06 101 LYS A C 1
ATOM 835 O O . LYS A 1 101 ? -5.630 10.306 11.326 1.00 89.06 101 LYS A O 1
ATOM 840 N N . LEU A 1 102 ? -5.044 8.292 10.524 1.00 86.94 102 LEU A N 1
ATOM 841 C CA . LEU A 1 102 ? -3.870 8.143 11.392 1.00 86.94 102 LEU A CA 1
ATOM 842 C C . LEU A 1 102 ? -2.798 9.184 11.081 1.00 86.94 102 LEU A C 1
ATOM 844 O O . LEU A 1 102 ? -2.126 9.663 11.984 1.00 86.94 102 LEU A O 1
ATOM 848 N N . MET A 1 103 ? -2.674 9.559 9.810 1.00 84.56 103 MET A N 1
ATOM 849 C CA . MET A 1 103 ? -1.739 10.594 9.385 1.00 84.56 103 MET A CA 1
ATOM 850 C C . MET A 1 103 ? -2.286 12.003 9.619 1.00 84.56 103 MET A C 1
ATOM 852 O O . MET A 1 103 ? -1.508 12.943 9.531 1.00 84.56 103 MET A O 1
ATOM 856 N N . GLU A 1 104 ? -3.591 12.166 9.877 1.00 78.75 104 GLU A N 1
ATOM 857 C CA . GLU A 1 104 ? -4.284 13.438 10.155 1.00 78.75 104 GLU A CA 1
ATOM 858 C C . GLU A 1 104 ? -4.27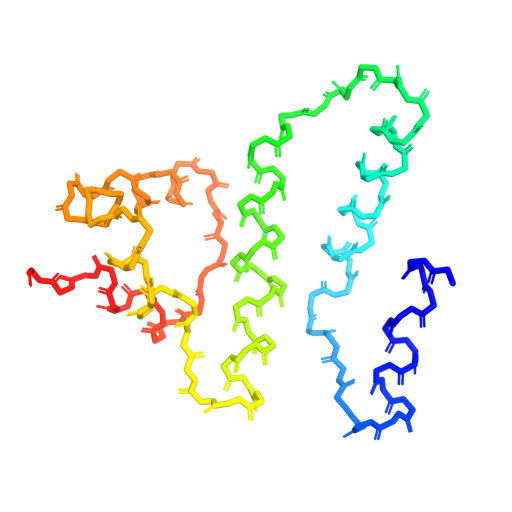1 13.855 11.628 1.00 78.75 104 GLU A C 1
ATOM 860 O O . GLU A 1 104 ? -4.535 15.021 11.932 1.00 78.75 104 GLU A O 1
ATOM 865 N N . SER A 1 105 ? -3.963 12.923 12.530 1.00 59.44 105 SER A N 1
ATOM 866 C CA . SER A 1 105 ? -3.933 13.185 13.964 1.00 59.44 105 SER A CA 1
ATOM 867 C C . SER A 1 105 ? -2.641 13.926 14.352 1.00 59.44 105 SER A C 1
ATOM 869 O O . SER A 1 105 ? -1.573 13.507 13.907 1.00 59.44 105 SER A O 1
ATOM 871 N N . PRO A 1 106 ? -2.729 15.025 15.128 1.00 53.28 106 PRO A N 1
ATOM 872 C CA . PRO A 1 106 ? -1.574 15.813 15.564 1.00 53.28 106 PRO A CA 1
ATOM 873 C C . PRO A 1 106 ? -0.674 15.075 16.557 1.00 53.28 106 PRO A C 1
ATOM 875 O O . PRO A 1 106 ? -1.184 14.168 17.260 1.00 53.28 106 PRO A O 1
#

Sequence (106 aa):
MYSELPEVLWASTGYRIKQLDKYQEFGQLRNMIVHFAAPAFDASTETLKFAFEVLDPIVRDVWGESFVEYSSYWDEVIISDGYLREQLETQSIQVHPETQKLMESP

Secondary structure (DSSP, 8-state):
-GGGHHHHHHHHH----TTHHHHHHHHHHHHHHHTTPPPSS-HHHHHHHIIIIIIHHHHHHHHS--GGGGGGGT-THHHHTSHHHHHHHHTT----HHHHHHHH--

pLDDT: mean 89.13, std 8.06, range [53.28, 97.5]

Solvent-accessible surface area (backbone atoms only — not comparable to full-atom values): 6291 Å² total; per-residue (Å²): 107,82,89,47,46,63,59,52,43,26,76,75,70,70,49,72,73,88,42,52,66,56,52,50,55,49,50,52,56,52,50,34,54,76,67,71,43,83,69,96,57,64,65,66,62,53,49,51,40,39,44,39,50,41,45,32,55,51,43,27,75,75,72,73,43,48,70,72,81,53,35,63,82,79,45,49,61,48,53,74,70,40,53,52,58,53,52,35,60,77,69,68,47,62,61,52,73,71,58,51,51,64,67,69,58,131

Mean predicted aligned error: 4.49 Å

Foldseek 3Di:
DQLCVQVVCCVPPVDHFPPVVLSVVVVVVVVCVVVVHDDPDDPVLSVLLCQFRTVQVVCCVVPVDGCLVVVVVPPPCCLPVCVVVCSCVVSVRDHDPVSVVSSVDD

Organism: NCBI:txid118168

Radius of gyration: 14.87 Å; Cα contacts (8 Å, |Δi|>4): 84; chains: 1; bounding box: 30×38×32 Å